Protein AF-A0A0G1MSK2-F1 (afdb_monomer_lite)

Secondary structure (DSSP, 8-state):
-EEETHHHHHHHHHHHHHHHHHHHHHHHHHHHH--SSHHHHHHHHHHHHHHHHHHHHHHHHGGGS-TTSEEEETT-------S--

pLDDT: mean 84.03, std 11.38, range [54.28, 96.06]

Foldseek 3Di:
DFAFQCVVVVVVVVVLVVVVVVLVVVVVCCVVVHDPDPVSVVVNVVVVVVSVVVVVVVVVCVVVDDRRHGPDDPPDPVPPDPPDD

Sequence (85 aa):
MIIPLWSILILWAIFVGVTVLFSLFNLYHILHYGFWTFQSALFSFLYYGIVIIIIFWTLQQLPQFDWSQPIFTLGRPDLSLPDSL

Radius of gyration: 21.78 Å; chains: 1; bounding box: 47×38×56 Å

Structure (mmCIF, N/CA/C/O backbone):
data_AF-A0A0G1MSK2-F1
#
_entry.id   AF-A0A0G1MSK2-F1
#
loop_
_atom_site.group_PDB
_atom_site.id
_atom_site.type_symbol
_atom_site.label_atom_id
_atom_site.label_alt_id
_atom_site.label_comp_id
_atom_site.label_asym_id
_atom_site.label_entity_id
_atom_site.label_seq_id
_atom_site.pdbx_PDB_ins_code
_atom_site.Cartn_x
_atom_site.Cartn_y
_atom_site.Cartn_z
_atom_site.occupancy
_atom_site.B_iso_or_equiv
_atom_site.auth_seq_id
_atom_site.auth_comp_id
_atom_site.auth_asym_id
_atom_site.auth_atom_id
_atom_site.pdbx_PDB_model_num
ATOM 1 N N . MET A 1 1 ? -29.375 -1.396 16.438 1.00 60.41 1 MET A N 1
ATOM 2 C CA . MET A 1 1 ? -28.248 -2.275 16.052 1.00 60.41 1 MET A CA 1
ATOM 3 C C . MET A 1 1 ? -26.989 -1.429 16.058 1.00 60.41 1 MET A C 1
ATOM 5 O O . MET A 1 1 ? -27.024 -0.346 15.490 1.00 60.41 1 MET A O 1
ATOM 9 N N . ILE A 1 2 ? -25.937 -1.862 16.750 1.00 75.75 2 ILE A N 1
ATOM 10 C CA . ILE A 1 2 ? -24.669 -1.128 16.853 1.00 75.75 2 ILE A CA 1
ATOM 11 C C . ILE A 1 2 ? -23.754 -1.676 15.756 1.00 75.75 2 ILE A C 1
ATOM 13 O O . ILE A 1 2 ? -23.419 -2.858 15.792 1.00 75.75 2 ILE A O 1
ATOM 17 N N . ILE A 1 3 ? -23.398 -0.852 14.766 1.00 80.12 3 ILE A N 1
ATOM 18 C CA . ILE A 1 3 ? -22.397 -1.223 13.756 1.00 80.12 3 ILE A CA 1
ATOM 19 C C . ILE A 1 3 ? -21.045 -0.689 14.238 1.00 80.12 3 ILE A C 1
ATOM 21 O O . ILE A 1 3 ? -20.889 0.531 14.350 1.00 80.12 3 ILE A O 1
ATOM 25 N N . PRO A 1 4 ? -20.082 -1.565 14.553 1.00 83.69 4 PRO A N 1
ATOM 26 C CA . PRO A 1 4 ? -18.784 -1.143 15.056 1.00 83.69 4 PRO A CA 1
ATOM 27 C C . PRO A 1 4 ? -17.893 -0.597 13.932 1.00 83.69 4 PRO A C 1
ATOM 29 O O . PRO A 1 4 ? -17.977 -1.040 12.782 1.00 83.69 4 PRO A O 1
ATOM 32 N N . LEU A 1 5 ? -17.012 0.345 14.269 1.00 85.38 5 LEU A N 1
ATOM 33 C CA . LEU A 1 5 ? -16.135 1.053 13.332 1.00 85.38 5 LEU A CA 1
ATOM 34 C C . LEU A 1 5 ? -15.179 0.123 12.585 1.00 85.38 5 LEU A C 1
ATOM 36 O O . LEU A 1 5 ? -14.915 0.342 11.402 1.00 85.38 5 LEU A O 1
ATOM 40 N N . TRP A 1 6 ? -14.743 -0.969 13.220 1.00 87.50 6 TRP A N 1
ATOM 41 C CA . TRP A 1 6 ? -13.903 -1.976 12.565 1.00 87.50 6 TRP A CA 1
ATOM 42 C C . TRP A 1 6 ? -14.531 -2.571 11.296 1.00 87.50 6 TRP A C 1
ATOM 44 O O . TRP A 1 6 ? -13.803 -3.063 10.441 1.00 87.50 6 TRP A O 1
ATOM 54 N N . SER A 1 7 ? -15.855 -2.506 11.116 1.00 88.50 7 SER A N 1
ATOM 55 C CA . SER A 1 7 ? -16.507 -3.016 9.901 1.00 88.50 7 SER A CA 1
ATOM 56 C C . SER A 1 7 ? -16.031 -2.313 8.618 1.00 88.50 7 SER A C 1
ATOM 58 O O . SER A 1 7 ? -15.924 -2.958 7.574 1.00 88.50 7 SER A O 1
ATOM 60 N N . ILE A 1 8 ? -15.643 -1.033 8.690 1.00 89.12 8 ILE A N 1
ATOM 61 C CA . ILE A 1 8 ? -15.057 -0.290 7.559 1.00 89.12 8 ILE A CA 1
ATOM 62 C C . ILE A 1 8 ? -13.676 -0.846 7.178 1.00 89.12 8 ILE A C 1
ATOM 64 O O . ILE A 1 8 ? -13.309 -0.834 5.999 1.00 89.12 8 ILE A O 1
ATOM 68 N N . LEU A 1 9 ? -12.931 -1.401 8.142 1.00 89.75 9 LEU A N 1
ATOM 69 C CA . LEU A 1 9 ? -11.614 -1.989 7.887 1.00 89.75 9 LEU A CA 1
ATOM 70 C C . LEU A 1 9 ? -11.689 -3.187 6.940 1.00 89.75 9 LEU A C 1
ATOM 72 O O . LEU A 1 9 ? -10.720 -3.441 6.234 1.00 89.75 9 LEU A O 1
ATOM 76 N N . ILE A 1 10 ? -12.822 -3.894 6.871 1.00 91.12 10 ILE A N 1
ATOM 77 C CA . ILE A 1 10 ? -12.999 -5.007 5.928 1.00 91.12 10 ILE A CA 1
ATOM 78 C C . ILE A 1 10 ? -12.940 -4.498 4.486 1.00 91.12 10 ILE A C 1
ATOM 80 O O . ILE A 1 10 ? -12.191 -5.034 3.670 1.00 91.12 10 ILE A O 1
ATOM 84 N N . LEU A 1 11 ? -13.707 -3.451 4.168 1.00 92.00 11 LEU A N 1
ATOM 85 C CA . LEU A 1 11 ? -13.727 -2.866 2.824 1.00 92.00 11 LEU A CA 1
ATOM 86 C C . LEU A 1 11 ? -12.351 -2.312 2.448 1.00 92.00 11 LEU A C 1
ATOM 88 O O . LEU A 1 11 ? -11.870 -2.536 1.337 1.00 92.00 11 LEU A O 1
ATOM 92 N N . TRP A 1 12 ? -11.697 -1.646 3.400 1.00 89.25 12 TRP A N 1
ATOM 93 C CA . TRP A 1 12 ? -10.336 -1.156 3.224 1.00 89.25 12 TRP A CA 1
ATOM 94 C C . TRP A 1 12 ? -9.337 -2.299 2.985 1.00 89.25 12 TRP A C 1
ATOM 96 O O . TRP A 1 12 ? -8.546 -2.230 2.048 1.00 89.25 12 TRP A O 1
ATOM 106 N N . ALA A 1 13 ? -9.409 -3.385 3.759 1.00 91.00 13 ALA A N 1
ATOM 107 C CA . ALA A 1 13 ? -8.527 -4.541 3.611 1.00 91.00 13 ALA A CA 1
ATOM 108 C C . ALA A 1 13 ? -8.701 -5.233 2.252 1.00 91.00 13 ALA A C 1
ATOM 110 O O . ALA A 1 13 ? -7.709 -5.616 1.634 1.00 91.00 13 ALA A O 1
ATOM 111 N N . ILE A 1 14 ? -9.936 -5.346 1.749 1.00 96.06 14 ILE A N 1
ATOM 112 C CA . ILE A 1 14 ? -10.206 -5.867 0.400 1.00 96.06 14 ILE A CA 1
ATOM 113 C C . ILE A 1 14 ? -9.564 -4.962 -0.654 1.00 96.06 14 ILE A C 1
ATOM 115 O O . ILE A 1 14 ? -8.855 -5.452 -1.533 1.00 96.06 14 ILE A O 1
ATOM 119 N N . PHE A 1 15 ? -9.765 -3.646 -0.555 1.00 92.50 15 PHE A N 1
ATOM 120 C CA . PHE A 1 15 ? -9.185 -2.681 -1.489 1.00 92.50 15 PHE A CA 1
ATOM 121 C C . PHE A 1 15 ? -7.650 -2.741 -1.508 1.00 92.50 15 PHE A C 1
ATOM 123 O O . PHE A 1 15 ? -7.038 -2.812 -2.579 1.00 92.50 15 PHE A O 1
ATOM 130 N N . VAL A 1 16 ? -7.020 -2.765 -0.330 1.00 91.31 16 VAL A N 1
ATOM 131 C CA . VAL A 1 16 ? -5.564 -2.894 -0.200 1.00 91.31 16 VAL A CA 1
ATOM 132 C C . VAL A 1 16 ? -5.091 -4.236 -0.748 1.00 91.31 16 VAL A C 1
ATOM 134 O O . VAL A 1 16 ? -4.135 -4.266 -1.517 1.00 91.31 16 VAL A O 1
ATOM 137 N N . GLY A 1 17 ? -5.777 -5.334 -0.428 1.00 93.31 17 GLY A N 1
ATOM 138 C CA . GLY A 1 17 ? -5.445 -6.667 -0.928 1.00 93.31 17 GLY A CA 1
ATOM 139 C C . GLY A 1 17 ? -5.463 -6.740 -2.456 1.00 93.31 17 GLY A C 1
ATOM 140 O O . GLY A 1 17 ? -4.498 -7.201 -3.062 1.00 93.31 17 GLY A O 1
ATOM 141 N N . VAL A 1 18 ? -6.513 -6.211 -3.091 1.00 95.69 18 VAL A N 1
ATOM 142 C CA . VAL A 1 18 ? -6.607 -6.110 -4.556 1.00 95.69 18 VAL A CA 1
ATOM 143 C C . VAL A 1 18 ? -5.468 -5.252 -5.112 1.00 95.69 18 VAL A C 1
ATOM 145 O O . VAL A 1 18 ? -4.789 -5.668 -6.049 1.00 95.69 18 VAL A O 1
ATOM 148 N N . THR A 1 19 ? -5.203 -4.094 -4.505 1.00 90.25 19 THR A N 1
ATOM 149 C CA . THR A 1 19 ? -4.118 -3.191 -4.924 1.00 90.25 19 THR A CA 1
ATOM 150 C C . THR A 1 19 ? -2.753 -3.878 -4.863 1.00 90.25 19 THR A C 1
ATOM 152 O O . THR A 1 19 ? -1.972 -3.773 -5.809 1.00 90.25 19 THR A O 1
ATOM 155 N N . VAL A 1 20 ? -2.470 -4.624 -3.791 1.00 89.56 20 VAL A N 1
ATOM 156 C CA . VAL A 1 20 ? -1.227 -5.391 -3.630 1.00 89.56 20 VAL A CA 1
ATOM 157 C C . VAL A 1 20 ? -1.132 -6.503 -4.674 1.00 89.56 20 VAL A C 1
ATOM 159 O O . VAL A 1 20 ? -0.086 -6.647 -5.298 1.00 89.56 20 VAL A O 1
ATOM 162 N N . LEU A 1 21 ? -2.207 -7.254 -4.927 1.00 94.62 21 LEU A N 1
ATOM 163 C CA . LEU A 1 21 ? -2.206 -8.313 -5.943 1.00 94.62 21 LEU A CA 1
ATOM 164 C C . LEU A 1 21 ? -1.920 -7.767 -7.349 1.00 94.62 21 LEU A C 1
ATOM 166 O O . LEU A 1 21 ? -1.052 -8.293 -8.046 1.00 94.62 21 LEU A O 1
ATOM 170 N N . PHE A 1 22 ? -2.593 -6.686 -7.750 1.00 93.06 22 PHE A N 1
ATOM 171 C CA . PHE A 1 22 ? -2.328 -6.028 -9.034 1.00 93.06 22 PHE A CA 1
ATOM 172 C C . PHE A 1 22 ? -0.912 -5.451 -9.103 1.00 93.06 22 PHE A C 1
ATOM 174 O O . PHE A 1 22 ? -0.257 -5.561 -10.137 1.00 93.06 22 PHE A O 1
ATOM 181 N N . SER A 1 23 ? -0.422 -4.890 -7.997 1.00 88.00 23 SER A N 1
ATOM 182 C CA . SER A 1 23 ? 0.950 -4.392 -7.869 1.00 88.00 23 SER A CA 1
ATOM 183 C C . SER A 1 23 ? 1.978 -5.511 -8.052 1.00 88.00 23 SER A C 1
ATOM 185 O O . SER A 1 23 ? 2.941 -5.341 -8.788 1.00 88.00 23 SER A O 1
ATOM 187 N N . LEU A 1 24 ? 1.764 -6.685 -7.455 1.00 90.06 24 LEU A N 1
ATOM 188 C CA . LEU A 1 24 ? 2.647 -7.842 -7.629 1.00 90.06 24 LEU A CA 1
ATOM 189 C C . LEU A 1 24 ? 2.615 -8.377 -9.062 1.00 90.06 24 LEU A C 1
ATOM 191 O O . LEU A 1 24 ? 3.666 -8.693 -9.614 1.00 90.06 24 LEU A O 1
ATOM 195 N N . PHE A 1 25 ? 1.434 -8.447 -9.682 1.00 92.44 25 PHE A N 1
ATOM 196 C CA . PHE A 1 25 ? 1.310 -8.838 -11.087 1.00 92.44 25 PHE A CA 1
ATOM 197 C C . PHE A 1 25 ? 2.042 -7.858 -12.011 1.00 92.44 25 PHE A C 1
ATOM 199 O O . PHE A 1 25 ? 2.773 -8.276 -12.907 1.00 92.44 25 PHE A O 1
ATOM 206 N N . ASN A 1 26 ? 1.881 -6.557 -11.773 1.00 87.44 26 ASN A N 1
ATOM 207 C CA . ASN A 1 26 ? 2.548 -5.515 -12.540 1.00 87.44 26 ASN A CA 1
ATOM 208 C C . ASN A 1 26 ? 4.072 -5.569 -12.337 1.00 87.44 26 ASN A C 1
ATOM 210 O O . ASN A 1 26 ? 4.818 -5.524 -13.312 1.00 87.44 26 ASN A O 1
ATOM 214 N N . LEU A 1 27 ? 4.538 -5.781 -11.105 1.00 87.56 27 LEU A N 1
ATOM 215 C CA . LEU A 1 27 ? 5.954 -5.959 -10.805 1.00 87.56 27 LEU A CA 1
ATOM 216 C C . LEU A 1 27 ? 6.519 -7.197 -11.508 1.00 87.56 27 LEU A C 1
ATOM 218 O O . LEU A 1 27 ? 7.568 -7.109 -12.137 1.00 87.56 27 LEU A O 1
ATOM 222 N N . TYR A 1 28 ? 5.817 -8.331 -11.458 1.00 89.56 28 TYR A N 1
ATOM 223 C CA . TYR A 1 28 ? 6.202 -9.535 -12.196 1.00 89.56 28 TYR A CA 1
ATOM 224 C C . TYR A 1 28 ? 6.286 -9.267 -13.701 1.00 89.56 28 TYR A C 1
ATOM 226 O O . TYR A 1 28 ? 7.282 -9.619 -14.328 1.00 89.56 28 TYR A O 1
ATOM 234 N N . HIS A 1 29 ? 5.274 -8.611 -14.272 1.00 87.12 29 HIS A N 1
ATOM 235 C CA . HIS A 1 29 ? 5.250 -8.251 -15.686 1.00 87.12 29 HIS A CA 1
ATOM 236 C C . HIS A 1 29 ? 6.467 -7.393 -16.058 1.00 87.12 29 HIS A C 1
ATOM 238 O O . HIS A 1 29 ? 7.174 -7.704 -17.011 1.00 87.12 29 HIS A O 1
ATOM 244 N N . ILE A 1 30 ? 6.767 -6.370 -15.259 1.00 87.62 30 ILE A N 1
ATOM 245 C CA . ILE A 1 30 ? 7.934 -5.504 -15.440 1.00 87.62 30 ILE A CA 1
ATOM 246 C C . ILE A 1 30 ? 9.251 -6.284 -15.331 1.00 87.62 30 ILE A C 1
ATOM 248 O O . ILE A 1 30 ? 10.153 -6.076 -16.135 1.00 87.62 30 ILE A O 1
ATOM 252 N N . LEU A 1 31 ? 9.389 -7.175 -14.347 1.00 85.69 31 LEU A N 1
ATOM 253 C CA . LEU A 1 31 ? 10.616 -7.953 -14.154 1.00 85.69 31 LEU A CA 1
ATOM 254 C C . LEU A 1 31 ? 10.817 -8.999 -15.258 1.00 85.69 31 LEU A C 1
ATOM 256 O O . LEU A 1 31 ? 11.954 -9.293 -15.615 1.00 85.69 31 LEU A O 1
ATOM 260 N N . HIS A 1 32 ? 9.729 -9.557 -15.792 1.00 86.88 32 HIS A N 1
ATOM 261 C CA . HIS A 1 32 ? 9.775 -10.587 -16.826 1.00 86.88 32 HIS A CA 1
ATOM 262 C C . HIS A 1 32 ? 9.975 -10.009 -18.232 1.00 86.88 32 HIS A C 1
ATOM 264 O O . HIS A 1 32 ? 10.809 -10.505 -18.984 1.00 86.88 32 HIS A O 1
ATOM 270 N N . TYR A 1 33 ? 9.226 -8.964 -18.590 1.00 88.12 33 TYR A N 1
ATOM 271 C CA . TYR A 1 33 ? 9.271 -8.352 -19.924 1.00 88.12 33 TYR A CA 1
ATOM 272 C C . TYR A 1 33 ? 10.217 -7.145 -20.006 1.00 88.12 33 TYR A C 1
ATOM 274 O O . TYR A 1 33 ? 10.508 -6.659 -21.098 1.00 88.12 33 TYR A O 1
ATOM 282 N N . GLY A 1 34 ? 10.739 -6.691 -18.865 1.00 79.12 34 GLY A N 1
ATOM 283 C CA . GLY A 1 34 ? 11.606 -5.526 -18.766 1.00 79.12 34 GLY A CA 1
ATOM 284 C C . GLY A 1 34 ? 10.848 -4.202 -18.867 1.00 79.12 34 GLY A C 1
ATOM 285 O O . GLY A 1 34 ? 9.645 -4.135 -19.123 1.00 79.12 34 GLY A O 1
ATOM 286 N N . PHE A 1 35 ? 11.582 -3.109 -18.671 1.00 78.12 35 PHE A N 1
ATOM 287 C CA . PHE A 1 35 ? 11.069 -1.764 -18.906 1.00 78.12 35 PHE A CA 1
ATOM 288 C C . PHE A 1 35 ? 11.240 -1.392 -20.374 1.00 78.12 35 PHE A C 1
ATOM 290 O O . PHE A 1 35 ? 12.338 -1.495 -20.919 1.00 78.12 35 PHE A O 1
ATOM 297 N N . TRP A 1 36 ? 10.178 -0.892 -21.002 1.00 78.56 36 TR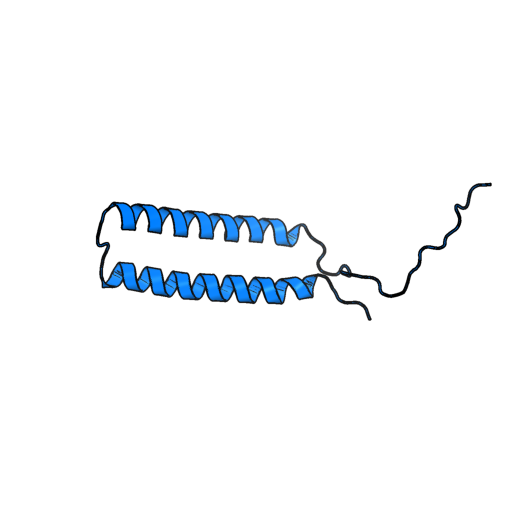P A N 1
ATOM 298 C CA . TRP A 1 36 ? 10.247 -0.460 -22.399 1.00 78.56 36 TRP A CA 1
ATOM 299 C C . TRP A 1 36 ? 11.005 0.868 -22.552 1.00 78.56 36 TRP A C 1
ATOM 301 O O . TRP A 1 36 ? 11.665 1.103 -23.560 1.00 78.56 36 TRP A O 1
ATOM 311 N N . THR A 1 37 ? 10.947 1.729 -21.529 1.00 86.69 37 THR A N 1
ATOM 312 C CA . THR A 1 37 ? 11.654 3.020 -21.474 1.00 86.69 37 THR A CA 1
ATOM 313 C C . THR A 1 37 ? 12.105 3.360 -20.051 1.00 86.69 37 THR A C 1
ATOM 315 O O . THR A 1 37 ? 11.479 2.944 -19.074 1.00 86.69 37 THR A O 1
ATOM 318 N N . PHE A 1 38 ? 13.141 4.195 -19.903 1.00 83.75 38 PHE A N 1
ATOM 319 C CA . PHE A 1 38 ? 13.560 4.714 -18.590 1.00 83.75 38 PHE A CA 1
ATOM 320 C C . PHE A 1 38 ? 12.422 5.444 -17.856 1.00 83.75 38 PHE A C 1
ATOM 322 O O . PHE A 1 38 ? 12.266 5.299 -16.647 1.00 83.75 38 PHE A O 1
ATOM 329 N N . GLN A 1 39 ? 11.583 6.179 -18.594 1.00 87.56 39 GLN A N 1
ATOM 330 C CA . GLN A 1 39 ? 10.410 6.859 -18.038 1.00 87.56 39 GLN A CA 1
ATOM 331 C C . GLN A 1 39 ? 9.449 5.859 -17.386 1.00 87.56 39 GLN A C 1
ATOM 333 O O . GLN A 1 39 ? 9.031 6.074 -16.252 1.00 87.56 39 GLN A O 1
ATOM 338 N N . SER A 1 40 ? 9.154 4.736 -18.053 1.00 86.12 40 SER A N 1
ATOM 339 C CA . SER A 1 40 ? 8.298 3.688 -17.481 1.00 86.12 40 SER A CA 1
ATOM 340 C C . SER A 1 40 ? 8.885 3.095 -16.195 1.00 86.12 40 SER A C 1
ATOM 342 O O . SER A 1 40 ? 8.146 2.863 -15.238 1.00 86.12 40 SER A O 1
ATOM 344 N N . ALA A 1 41 ? 10.212 2.938 -16.127 1.00 84.69 41 ALA A N 1
ATOM 345 C CA . ALA A 1 41 ? 10.902 2.475 -14.928 1.00 84.69 41 ALA A CA 1
ATOM 346 C C . ALA A 1 41 ? 10.791 3.468 -13.772 1.00 84.69 41 ALA A C 1
ATOM 348 O O . ALA A 1 41 ? 10.418 3.086 -12.663 1.00 84.69 41 ALA A O 1
ATOM 349 N N . LEU A 1 42 ? 11.046 4.749 -14.047 1.00 88.44 42 LEU A N 1
ATOM 350 C CA . LEU A 1 42 ? 10.966 5.815 -13.056 1.00 88.44 42 LEU A CA 1
ATOM 351 C C . LEU A 1 42 ? 9.549 5.950 -12.487 1.00 88.44 42 LEU A C 1
ATOM 353 O O . LEU A 1 42 ? 9.380 5.974 -11.270 1.00 88.44 42 LEU A O 1
ATOM 357 N N . PHE A 1 43 ? 8.525 5.991 -13.344 1.00 89.56 43 PHE A N 1
ATOM 358 C CA . PHE A 1 43 ? 7.137 6.097 -12.888 1.00 89.56 43 PHE A CA 1
ATOM 359 C C . PHE A 1 43 ? 6.686 4.867 -12.103 1.00 89.56 43 PHE A C 1
ATOM 361 O O . PHE A 1 43 ? 6.014 5.018 -11.086 1.00 89.56 43 PHE A O 1
ATOM 368 N N . SER A 1 44 ? 7.097 3.667 -12.520 1.00 88.56 44 SER A N 1
ATOM 369 C CA . SER A 1 44 ? 6.790 2.438 -11.780 1.00 88.56 44 SER A CA 1
ATOM 370 C C . SER A 1 44 ? 7.442 2.453 -10.398 1.00 88.56 44 SER A C 1
ATOM 372 O O . SER A 1 44 ? 6.777 2.190 -9.401 1.00 88.56 44 SER A O 1
ATOM 374 N N . PHE A 1 45 ? 8.721 2.832 -10.310 1.00 88.62 45 PHE A N 1
ATOM 375 C CA . PHE A 1 45 ? 9.430 2.964 -9.037 1.00 88.62 45 PHE A CA 1
ATOM 376 C C . PHE A 1 45 ? 8.747 3.966 -8.097 1.00 88.62 45 PHE A C 1
ATOM 378 O O . PHE A 1 45 ? 8.502 3.649 -6.933 1.00 88.62 45 PHE A O 1
ATOM 385 N N . LEU A 1 46 ? 8.389 5.150 -8.606 1.00 93.62 46 LEU A N 1
ATOM 386 C CA . LEU A 1 46 ? 7.680 6.167 -7.826 1.00 93.62 46 LEU A CA 1
ATOM 387 C C . LEU A 1 46 ? 6.307 5.674 -7.363 1.00 93.62 46 LEU A C 1
ATOM 389 O O . LEU A 1 46 ? 5.957 5.868 -6.202 1.00 93.62 46 LEU A O 1
ATOM 393 N N 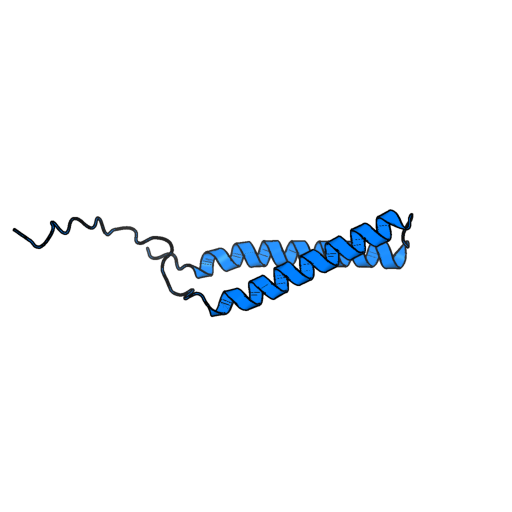. TYR A 1 47 ? 5.555 5.002 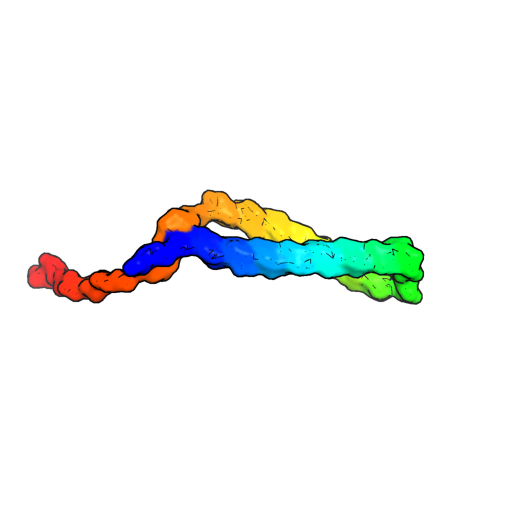-8.237 1.00 90.56 47 TYR A N 1
ATOM 394 C CA . TYR A 1 47 ? 4.264 4.410 -7.894 1.00 90.56 47 TYR A CA 1
ATOM 395 C C . TYR A 1 47 ? 4.395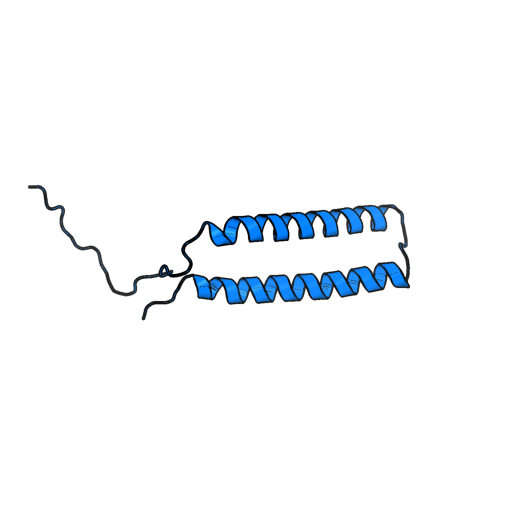 3.420 -6.732 1.00 90.56 47 TYR A C 1
ATOM 397 O O . TYR A 1 47 ? 3.725 3.587 -5.713 1.00 90.56 47 TYR A O 1
ATOM 405 N N . TYR A 1 48 ? 5.303 2.442 -6.829 1.00 90.38 48 TYR A N 1
ATOM 406 C CA . TYR A 1 48 ? 5.512 1.468 -5.754 1.00 90.38 48 TYR A CA 1
ATOM 407 C C . TYR A 1 48 ? 6.006 2.127 -4.464 1.00 90.38 48 TYR A C 1
ATOM 409 O O . TYR A 1 48 ? 5.524 1.785 -3.386 1.00 90.38 48 TYR A O 1
ATOM 417 N N . GLY A 1 49 ? 6.913 3.104 -4.562 1.00 93.12 49 GLY A N 1
ATOM 418 C CA . GLY A 1 49 ? 7.387 3.865 -3.408 1.00 93.12 49 GLY A CA 1
ATOM 419 C C . GLY A 1 49 ? 6.249 4.582 -2.677 1.00 93.12 49 GLY A C 1
ATOM 420 O O . GLY A 1 49 ? 6.121 4.455 -1.461 1.00 93.12 49 GLY A O 1
ATOM 421 N N . ILE A 1 50 ? 5.376 5.273 -3.415 1.00 93.81 50 ILE A N 1
ATOM 422 C CA . ILE A 1 50 ? 4.213 5.971 -2.852 1.00 93.81 50 ILE A CA 1
ATOM 423 C C . ILE A 1 50 ? 3.233 4.980 -2.215 1.00 93.81 50 ILE A C 1
ATOM 425 O O . ILE A 1 50 ? 2.780 5.213 -1.097 1.00 93.81 50 ILE A O 1
ATOM 429 N N . VAL A 1 51 ? 2.935 3.858 -2.879 1.00 90.12 51 VAL A N 1
ATOM 430 C CA . VAL A 1 51 ? 2.046 2.818 -2.332 1.00 90.12 51 VAL A CA 1
ATOM 431 C C . VAL A 1 51 ? 2.592 2.271 -1.010 1.00 90.12 51 VAL A C 1
ATOM 433 O O . VAL A 1 51 ? 1.848 2.186 -0.034 1.00 90.12 51 VAL A O 1
ATOM 436 N N . ILE A 1 52 ? 3.891 1.964 -0.940 1.00 91.62 52 ILE A N 1
ATOM 437 C CA . ILE A 1 52 ? 4.541 1.484 0.289 1.00 91.62 52 ILE A CA 1
ATOM 438 C C . ILE A 1 52 ? 4.444 2.531 1.403 1.00 91.62 52 ILE A C 1
ATOM 440 O O . ILE A 1 52 ? 4.083 2.183 2.527 1.00 91.62 52 ILE A O 1
ATOM 444 N N . ILE A 1 53 ? 4.717 3.806 1.101 1.00 95.50 53 ILE A N 1
ATOM 445 C CA . ILE A 1 53 ? 4.620 4.904 2.074 1.00 95.50 53 ILE A CA 1
ATOM 446 C C . ILE A 1 53 ? 3.193 5.030 2.617 1.00 95.50 53 ILE A C 1
ATOM 448 O O . ILE A 1 53 ? 3.013 5.114 3.830 1.00 95.50 53 ILE A O 1
ATOM 452 N N . ILE A 1 54 ? 2.180 5.005 1.745 1.00 91.88 54 ILE A N 1
ATOM 453 C CA . ILE A 1 54 ? 0.769 5.104 2.146 1.00 91.88 54 ILE A CA 1
ATOM 454 C C . ILE A 1 54 ? 0.380 3.927 3.042 1.00 91.88 54 ILE A C 1
ATOM 456 O O . ILE A 1 54 ? -0.239 4.139 4.085 1.00 91.88 54 ILE A O 1
ATOM 460 N N . ILE A 1 55 ? 0.749 2.697 2.671 1.00 89.50 55 ILE A N 1
ATOM 461 C CA . ILE A 1 55 ? 0.447 1.504 3.472 1.00 89.50 55 ILE A CA 1
ATOM 462 C C . ILE A 1 55 ? 1.126 1.606 4.838 1.00 89.50 55 ILE A C 1
ATOM 464 O O . ILE A 1 55 ? 0.468 1.443 5.863 1.00 89.50 55 ILE A O 1
ATOM 468 N N . PHE A 1 56 ? 2.422 1.919 4.865 1.00 94.44 56 PHE A N 1
ATOM 469 C CA . PHE A 1 56 ? 3.192 2.023 6.100 1.00 94.44 56 PHE A CA 1
ATOM 470 C C . PHE A 1 56 ? 2.645 3.109 7.030 1.00 94.44 56 PHE A C 1
ATOM 472 O O . PHE A 1 56 ? 2.408 2.845 8.208 1.00 94.44 56 PHE A O 1
ATOM 479 N N . TRP A 1 57 ? 2.380 4.309 6.505 1.00 95.44 57 TRP A N 1
ATOM 480 C CA . TRP A 1 57 ? 1.790 5.391 7.288 1.00 95.44 57 TRP A CA 1
ATOM 481 C C . TRP A 1 57 ? 0.410 4.982 7.812 1.00 95.44 57 TRP A C 1
ATOM 483 O O . TRP A 1 57 ? 0.139 5.117 9.003 1.00 95.44 57 TRP A O 1
ATOM 493 N N . THR A 1 58 ? -0.439 4.386 6.973 1.00 91.31 58 THR A N 1
ATOM 494 C CA . THR A 1 58 ? -1.769 3.933 7.405 1.00 91.31 58 THR A CA 1
ATOM 495 C C . THR A 1 58 ? -1.674 2.925 8.556 1.00 91.31 58 THR A C 1
ATOM 497 O O . THR A 1 58 ? -2.380 3.069 9.553 1.00 91.31 58 THR A O 1
ATOM 500 N N . LEU A 1 59 ? -0.747 1.963 8.482 1.00 90.81 59 LEU A N 1
ATOM 501 C CA . LEU A 1 59 ? -0.499 0.996 9.558 1.00 90.81 59 LEU A CA 1
ATOM 502 C C . LEU A 1 59 ? -0.058 1.659 10.871 1.00 90.81 59 LEU A C 1
ATOM 504 O O . LEU A 1 59 ? -0.404 1.159 11.936 1.00 90.81 59 LEU A O 1
ATOM 508 N N . GLN A 1 60 ? 0.663 2.782 10.820 1.00 95.31 60 GLN A N 1
ATOM 509 C CA . GLN A 1 60 ? 1.028 3.547 12.019 1.00 95.31 60 GLN A CA 1
ATOM 510 C C . GLN A 1 60 ? -0.153 4.306 12.634 1.00 95.31 60 GLN A C 1
ATOM 512 O O . GLN A 1 60 ? -0.155 4.551 13.839 1.00 95.31 60 GLN A O 1
ATOM 517 N N . GLN A 1 61 ? -1.141 4.693 11.825 1.00 91.88 61 GLN A N 1
ATOM 518 C CA . GLN A 1 61 ? -2.333 5.388 12.310 1.00 91.88 61 GLN A CA 1
ATOM 519 C C . GLN A 1 61 ? -3.352 4.418 12.916 1.00 91.88 61 GLN A C 1
ATOM 521 O O . GLN A 1 61 ? -4.044 4.792 13.857 1.00 91.88 61 GLN A O 1
ATOM 526 N N . LEU A 1 62 ? -3.427 3.166 12.438 1.00 89.88 62 LEU A N 1
ATOM 527 C CA . LEU A 1 62 ? -4.424 2.194 12.910 1.00 89.88 62 LEU A CA 1
ATOM 528 C C . LEU A 1 62 ? -4.470 2.038 14.447 1.00 89.88 62 LEU A C 1
ATOM 530 O O . LEU A 1 62 ? -5.564 2.114 14.998 1.00 89.88 62 LEU A O 1
ATOM 534 N N . PRO A 1 63 ? -3.351 1.876 15.180 1.00 91.81 63 PRO A N 1
ATOM 535 C CA . PRO A 1 63 ? -3.391 1.698 16.634 1.00 91.81 63 PRO A CA 1
ATOM 536 C C . PRO A 1 63 ? -3.843 2.940 17.413 1.00 91.81 63 PRO A C 1
ATOM 538 O O . PRO A 1 63 ? -4.127 2.835 18.601 1.00 91.81 63 PRO A O 1
ATOM 541 N N . GLN A 1 64 ? -3.872 4.115 16.774 1.00 91.44 64 GLN A N 1
ATOM 542 C CA . GLN A 1 64 ? -4.246 5.377 17.418 1.00 91.44 64 GLN A CA 1
ATOM 543 C C . GLN A 1 64 ? -5.766 5.548 17.539 1.00 91.44 64 GLN A C 1
ATOM 545 O O . GLN A 1 64 ? -6.225 6.439 18.252 1.00 91.44 64 GLN A O 1
ATOM 550 N N . PHE A 1 65 ? -6.544 4.704 16.858 1.00 86.94 65 PHE A N 1
ATOM 551 C CA . PHE A 1 65 ? -8.001 4.754 16.855 1.00 86.94 65 PHE A CA 1
ATOM 552 C C . PHE A 1 65 ? -8.607 3.611 17.670 1.00 86.94 65 PHE A C 1
ATOM 554 O O . PHE A 1 65 ? -8.186 2.457 17.579 1.00 86.94 65 PHE A O 1
ATOM 561 N N . ASP A 1 66 ? -9.653 3.931 18.430 1.00 89.00 66 ASP A N 1
ATOM 562 C CA . ASP A 1 66 ? -10.490 2.936 19.091 1.00 89.00 66 ASP A C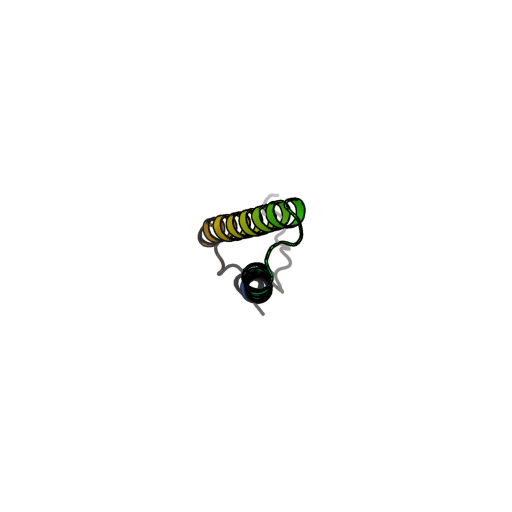A 1
ATOM 563 C C . ASP A 1 66 ? -11.526 2.377 18.102 1.00 89.00 66 ASP A C 1
ATOM 565 O O . ASP A 1 66 ? -12.586 2.953 17.857 1.00 89.00 66 ASP A O 1
ATOM 569 N N . TRP A 1 67 ? -11.212 1.220 17.524 1.00 87.06 67 TRP A N 1
ATOM 570 C CA . TRP A 1 67 ? -12.060 0.537 16.541 1.00 87.06 67 TRP A CA 1
ATOM 571 C C . TRP A 1 67 ? -13.311 -0.118 17.130 1.00 87.06 67 TRP A C 1
ATOM 573 O O . TRP A 1 67 ? -14.161 -0.603 16.374 1.00 87.06 67 TRP A O 1
ATOM 583 N N . SER A 1 68 ? -13.421 -0.165 18.462 1.00 87.06 68 SER A N 1
ATOM 584 C CA . SER A 1 68 ? -14.604 -0.691 19.143 1.00 87.06 68 SER A CA 1
ATOM 585 C C . SER A 1 68 ? -15.766 0.304 19.144 1.00 87.06 68 SER A C 1
ATOM 587 O O . SER A 1 68 ? -16.912 -0.095 19.368 1.00 87.06 68 SER A O 1
ATOM 589 N N . GLN A 1 69 ? -15.498 1.579 18.832 1.00 86.81 69 GLN A N 1
ATOM 590 C CA . GLN A 1 69 ? -16.524 2.612 18.806 1.00 86.81 69 GLN A CA 1
ATOM 591 C C . GLN A 1 69 ? -17.574 2.364 17.714 1.00 86.81 69 GLN A C 1
ATOM 593 O O . GLN A 1 69 ? -17.264 1.831 16.645 1.00 86.81 69 GLN A O 1
ATOM 598 N N . PRO A 1 70 ? -18.843 2.728 17.957 1.00 86.38 70 PRO A N 1
ATOM 599 C CA . PRO A 1 70 ? -19.889 2.624 16.951 1.00 86.38 70 PRO A CA 1
ATOM 600 C C . PRO A 1 70 ? -19.760 3.708 15.876 1.00 86.38 70 PRO A C 1
ATOM 602 O O . PRO A 1 70 ? -19.503 4.864 16.189 1.00 86.38 70 PRO A O 1
ATOM 605 N N . ILE A 1 71 ? -20.028 3.352 14.615 1.00 75.19 71 ILE A N 1
ATOM 606 C CA . ILE A 1 71 ? -20.099 4.321 13.500 1.00 75.19 71 ILE A CA 1
ATOM 607 C C . ILE A 1 71 ? -21.337 5.215 13.653 1.00 75.19 71 ILE A C 1
ATOM 609 O O . ILE A 1 71 ? -21.281 6.421 13.439 1.00 75.19 71 ILE A O 1
ATOM 613 N N . PHE A 1 72 ? -22.462 4.605 14.037 1.00 68.56 72 PHE A N 1
ATOM 614 C CA . PHE A 1 72 ? -23.729 5.284 14.288 1.00 6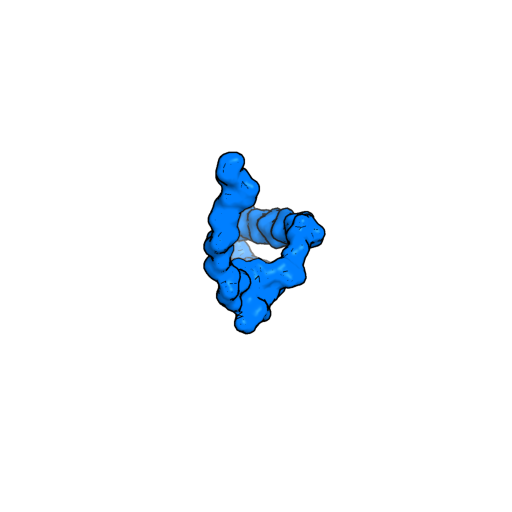8.56 72 PHE A CA 1
ATOM 615 C C . PHE A 1 72 ? -24.437 4.641 15.483 1.00 68.56 72 PHE A C 1
ATOM 617 O O . PHE A 1 72 ? -24.572 3.416 15.564 1.00 68.56 72 PHE A O 1
ATOM 624 N N . THR A 1 73 ? -24.955 5.468 16.386 1.00 63.91 73 THR A N 1
ATOM 625 C CA . THR A 1 73 ? -25.916 5.080 17.422 1.00 63.91 73 THR A CA 1
ATOM 626 C C . THR A 1 73 ? -27.334 5.294 16.893 1.00 63.91 73 THR A C 1
ATOM 628 O O . THR A 1 73 ? -27.935 6.352 17.048 1.00 63.91 73 THR A O 1
ATOM 631 N N . LEU A 1 74 ? -27.904 4.273 16.249 1.00 58.50 74 LEU A N 1
ATOM 632 C CA . LEU A 1 74 ? -29.330 4.265 15.898 1.00 58.50 74 LEU A CA 1
ATOM 633 C C . LEU A 1 74 ? -30.172 4.278 17.190 1.00 58.50 74 LEU A C 1
ATOM 635 O O . LEU A 1 74 ? -30.301 3.237 17.834 1.00 58.50 74 LEU A O 1
ATOM 639 N N . GLY A 1 75 ? -30.730 5.440 17.563 1.00 56.41 75 GLY A N 1
ATOM 640 C CA . GLY A 1 75 ? -31.756 5.549 18.613 1.00 56.41 75 GLY A CA 1
ATOM 641 C C . GLY A 1 75 ? -31.510 6.506 19.788 1.00 56.41 75 GLY A C 1
ATOM 642 O O . GLY A 1 75 ? -32.314 6.482 20.715 1.00 56.41 75 GLY A O 1
ATOM 643 N N . ARG A 1 76 ? -30.475 7.360 19.785 1.00 54.72 76 ARG A N 1
ATOM 644 C CA . ARG A 1 76 ? -30.415 8.504 20.717 1.00 54.72 76 ARG A CA 1
ATOM 645 C C . ARG A 1 76 ? -30.704 9.805 19.970 1.00 54.72 76 ARG A C 1
ATOM 647 O O . ARG A 1 76 ? -29.792 10.387 19.392 1.00 54.72 76 ARG A O 1
ATOM 654 N N . PRO A 1 77 ? -31.964 10.267 19.931 1.00 54.28 77 PRO A N 1
ATOM 655 C CA . PRO A 1 77 ? -32.183 11.693 19.844 1.00 54.28 77 PRO A CA 1
ATOM 656 C C . PRO A 1 77 ? -31.722 12.246 21.194 1.00 54.28 77 PRO A C 1
ATOM 658 O O . PRO A 1 77 ? -32.359 11.990 22.217 1.00 54.28 77 PRO A O 1
ATOM 661 N N . ASP A 1 78 ? -30.584 12.932 21.226 1.00 61.72 78 ASP A N 1
ATOM 662 C CA . ASP A 1 78 ? -30.178 13.697 22.403 1.00 61.72 78 ASP A CA 1
ATOM 663 C C . ASP A 1 78 ? -31.147 14.888 22.530 1.00 61.72 78 ASP A C 1
ATOM 665 O O . ASP A 1 78 ? -30.863 16.013 22.138 1.00 61.72 78 ASP A O 1
ATOM 669 N N . LEU A 1 79 ? -32.357 14.608 23.024 1.00 59.72 79 LEU A N 1
ATOM 670 C CA . LEU A 1 79 ? -33.330 15.588 23.506 1.00 59.72 79 LEU A CA 1
ATOM 671 C C . LEU A 1 79 ? -33.089 15.862 24.994 1.00 59.72 79 LEU A C 1
ATOM 673 O O . LEU A 1 79 ? -34.037 16.079 25.748 1.00 59.72 79 LEU A O 1
ATOM 677 N N . SER A 1 80 ? -31.836 15.820 25.453 1.00 61.69 80 SER A N 1
ATOM 678 C CA . SER A 1 80 ? -31.514 16.437 26.733 1.00 61.69 80 SER A CA 1
ATOM 679 C C . SER A 1 80 ? -31.654 17.941 26.533 1.00 61.69 80 SER A C 1
ATOM 681 O O . SER A 1 80 ? -30.784 18.585 25.943 1.00 61.69 80 SER A O 1
ATOM 683 N N . LEU A 1 81 ? -32.794 18.485 26.968 1.00 65.94 81 LEU A N 1
ATOM 684 C CA . LEU A 1 81 ? -32.918 19.916 27.210 1.00 65.94 81 LEU A CA 1
ATOM 685 C C . LEU A 1 81 ? -31.749 20.335 28.117 1.00 65.94 81 LEU A C 1
ATOM 687 O O . LEU A 1 81 ? -31.394 19.565 29.010 1.00 65.94 81 LEU A O 1
ATOM 691 N N . PRO A 1 82 ? -31.123 21.498 27.881 1.00 64.19 82 PRO A N 1
ATOM 692 C CA . PRO A 1 82 ? -30.025 21.958 28.720 1.00 64.19 82 PRO A CA 1
ATOM 693 C C . PRO A 1 82 ? -30.467 21.983 30.189 1.00 64.19 82 PRO A C 1
ATOM 695 O O . PRO A 1 82 ? -31.490 22.582 30.511 1.00 64.19 82 PRO A O 1
ATOM 698 N N . ASP A 1 83 ? -29.679 21.362 31.071 1.00 66.81 83 ASP A N 1
ATOM 699 C CA . ASP A 1 83 ? -29.924 21.291 32.525 1.00 66.81 83 ASP A CA 1
ATOM 700 C C . ASP A 1 83 ? -29.801 22.658 33.237 1.00 66.81 83 ASP A C 1
ATOM 702 O O . ASP A 1 83 ? -29.819 22.738 34.465 1.00 66.81 83 ASP A O 1
ATOM 706 N N . SER A 1 84 ? -29.663 23.752 32.485 1.00 67.81 84 SER A N 1
ATOM 707 C CA . SER A 1 84 ? -29.543 25.110 33.008 1.00 67.81 84 SER A CA 1
ATOM 708 C C . SER A 1 84 ? -30.772 25.949 32.648 1.00 67.81 84 SER A C 1
ATOM 710 O O . SER A 1 84 ? -30.906 26.391 31.501 1.00 67.81 84 SER A O 1
ATOM 712 N N . LEU A 1 85 ? -31.627 26.175 33.652 1.00 56.91 85 LEU A N 1
ATOM 713 C CA . LEU A 1 85 ? -32.476 27.367 33.770 1.00 56.91 85 LEU A CA 1
ATOM 714 C C . LEU A 1 85 ? -31.668 28.512 34.388 1.00 56.91 85 LEU A C 1
ATOM 716 O O . LEU A 1 85 ? -30.929 28.235 35.361 1.00 56.91 85 LEU A O 1
#